Protein AF-A0A9E2I3F1-F1 (afdb_monomer)

Sequence (100 aa):
MQMKKTWKLSGSILIISVLIVAQYVLGFFVFKLPGIKAIQWLGWGVWLLSLFFAFAPMIILRKAGGVPKGKSYIHTTKFVDTSLYALCRHPQYVAGILFN

Foldseek 3Di:
DDDPDDDDDDPVNVVVVVVVVVVVCCVPPVDPDPDDVVVVVVLVVLLVQLVCLQPVVQVQLVVPQPAPPPDGSVNRPDDDCDDPNVVDVRSNVVSVVSND

Mean predicted aligned error: 8.39 Å

Solvent-accessible surface area (backbone atoms only — not comparable to full-atom values): 5920 Å² total; per-residue (Å²): 136,85,82,82,81,80,79,79,82,52,70,66,58,56,52,52,53,51,50,54,53,48,50,52,51,41,56,71,72,67,55,77,71,92,71,62,66,68,59,55,53,50,50,51,52,41,43,55,50,13,51,48,31,51,51,52,54,51,53,48,32,40,71,62,6,61,31,56,91,95,56,60,48,85,54,44,76,42,86,63,63,60,74,69,39,56,78,36,91,54,44,54,56,53,12,54,62,49,62,109

Radius of gyration: 18.88 Å; Cα contacts (8 Å, |Δi|>4): 69; chains: 1; bounding box: 34×43×47 Å

Secondary structure (DSSP, 8-state):
----------HHHHHHHHHHHHHHHIIIII---SS-HHHHHHHHHHHHHHHHHHHHHHHHHHHHS-PPTTS-TT---S---STHHHH-S-HHHHHHHHH-

Structure (mmCIF, N/CA/C/O backbone):
data_AF-A0A9E2I3F1-F1
#
_entry.id   AF-A0A9E2I3F1-F1
#
loop_
_atom_site.group_PDB
_atom_site.id
_atom_site.type_symbol
_atom_site.label_atom_id
_atom_site.label_alt_id
_atom_site.label_comp_id
_atom_site.label_asym_id
_atom_site.label_entity_id
_atom_site.label_seq_id
_atom_site.pdbx_PDB_ins_code
_atom_site.Cartn_x
_atom_site.Cartn_y
_atom_site.Cartn_z
_atom_site.occupancy
_atom_site.B_iso_or_equiv
_atom_site.auth_seq_id
_atom_site.auth_comp_id
_atom_site.auth_asym_id
_atom_site.auth_atom_id
_atom_site.pdbx_PDB_model_num
ATOM 1 N N . MET A 1 1 ? -15.880 19.671 25.145 1.00 43.50 1 MET A N 1
ATOM 2 C CA . MET A 1 1 ? -15.322 20.824 24.405 1.00 43.50 1 MET A CA 1
ATOM 3 C C . MET A 1 1 ? -14.428 20.289 23.286 1.00 43.50 1 MET A C 1
ATOM 5 O O . MET A 1 1 ? -13.356 19.776 23.566 1.00 43.50 1 MET A O 1
ATOM 9 N N . GLN A 1 2 ? -14.917 20.253 22.041 1.00 49.69 2 GLN A N 1
ATOM 10 C CA . GLN A 1 2 ? -14.159 19.746 20.885 1.00 49.69 2 GLN A CA 1
ATOM 11 C C . GLN A 1 2 ? -13.280 20.884 20.345 1.00 49.69 2 GLN A C 1
ATOM 13 O O . GLN A 1 2 ? -13.801 21.858 19.805 1.00 49.69 2 GLN A O 1
ATOM 18 N N . MET A 1 3 ? -11.961 20.791 20.521 1.00 48.09 3 MET A N 1
ATOM 19 C CA . MET A 1 3 ? -11.010 21.742 19.938 1.00 48.09 3 MET A CA 1
ATOM 20 C C . MET A 1 3 ? -11.095 21.694 18.406 1.00 48.09 3 MET A C 1
ATOM 22 O O . MET A 1 3 ? -10.713 20.698 17.789 1.00 48.09 3 MET A O 1
ATOM 26 N N . LYS A 1 4 ? -11.559 22.777 17.771 1.00 54.31 4 LYS A N 1
ATOM 27 C CA . LYS A 1 4 ? -11.421 22.961 16.320 1.00 54.31 4 LYS A CA 1
ATOM 28 C C . LYS A 1 4 ? -9.937 23.144 15.995 1.00 54.31 4 LYS A C 1
ATOM 30 O O . LYS A 1 4 ? -9.368 24.202 16.241 1.00 54.31 4 LYS A O 1
ATOM 35 N N . LYS A 1 5 ? -9.311 22.100 15.452 1.00 62.69 5 LYS A N 1
ATOM 36 C CA . LYS A 1 5 ? -7.925 22.131 14.972 1.00 62.69 5 LYS A CA 1
ATOM 37 C C . LYS A 1 5 ? -7.856 22.999 13.711 1.00 62.69 5 LYS A C 1
ATOM 39 O O . LYS A 1 5 ? -8.304 22.580 12.646 1.00 62.69 5 LYS A O 1
ATOM 44 N N . THR A 1 6 ? -7.334 24.216 13.831 1.00 59.28 6 THR A N 1
ATOM 45 C CA . THR A 1 6 ? -7.084 25.106 12.694 1.00 59.28 6 THR A CA 1
ATOM 46 C C . THR A 1 6 ? -5.786 24.680 12.014 1.00 59.28 6 THR A C 1
ATOM 48 O O . THR A 1 6 ? -4.682 24.944 12.483 1.00 59.28 6 THR A O 1
ATOM 51 N N . TRP A 1 7 ? -5.910 23.946 10.912 1.00 64.38 7 TRP A N 1
ATOM 52 C CA . TRP A 1 7 ? -4.763 23.575 10.092 1.00 64.38 7 TRP A CA 1
ATOM 53 C C . TRP A 1 7 ? -4.275 24.819 9.347 1.00 64.38 7 TRP A C 1
ATOM 55 O O . TRP A 1 7 ? -4.886 25.240 8.368 1.00 64.38 7 TRP A O 1
ATOM 65 N N . LYS A 1 8 ? -3.183 25.433 9.814 1.00 67.25 8 LYS A N 1
ATOM 66 C CA . LYS A 1 8 ? -2.469 26.434 9.017 1.00 67.25 8 LYS A CA 1
ATOM 67 C C . LYS A 1 8 ? -1.780 25.702 7.865 1.00 67.25 8 LYS A C 1
ATOM 69 O O . LYS A 1 8 ? -0.787 25.011 8.081 1.00 67.25 8 LYS A O 1
ATOM 74 N N . LEU A 1 9 ? -2.327 25.822 6.657 1.00 67.44 9 LEU A N 1
ATOM 75 C CA .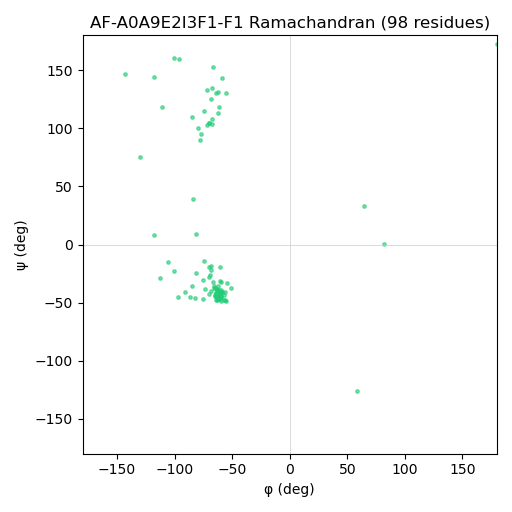 LEU A 1 9 ? -1.649 25.376 5.444 1.00 67.44 9 LEU A CA 1
ATOM 76 C C . LEU A 1 9 ? -0.428 26.269 5.219 1.00 67.44 9 LEU A C 1
ATOM 78 O O . LEU A 1 9 ? -0.557 27.443 4.885 1.00 67.44 9 LEU A O 1
ATOM 82 N N . SER A 1 10 ? 0.760 25.715 5.442 1.00 81.69 10 SER A N 1
ATOM 83 C CA . SER A 1 10 ? 2.008 26.374 5.068 1.00 81.69 10 SER A CA 1
ATOM 84 C C . SER A 1 10 ? 2.157 26.335 3.547 1.00 81.69 10 SER A C 1
ATOM 86 O O . SER A 1 10 ? 1.984 25.274 2.943 1.00 81.69 10 SER A O 1
ATOM 88 N N . GLY A 1 11 ? 2.503 27.466 2.923 1.00 86.56 11 GLY A N 1
ATOM 89 C CA . GLY A 1 11 ? 2.758 27.534 1.478 1.00 86.56 11 GLY A CA 1
ATOM 90 C C . GLY A 1 11 ? 3.813 26.519 1.023 1.00 86.56 11 GLY A C 1
ATOM 91 O O . GLY A 1 11 ? 3.665 25.903 -0.029 1.00 86.56 11 GLY A O 1
ATOM 92 N N . SER A 1 12 ? 4.803 26.233 1.872 1.00 85.50 12 SER A N 1
ATOM 93 C CA . SER A 1 12 ? 5.824 25.212 1.616 1.00 85.50 12 SER A CA 1
ATOM 94 C C . SE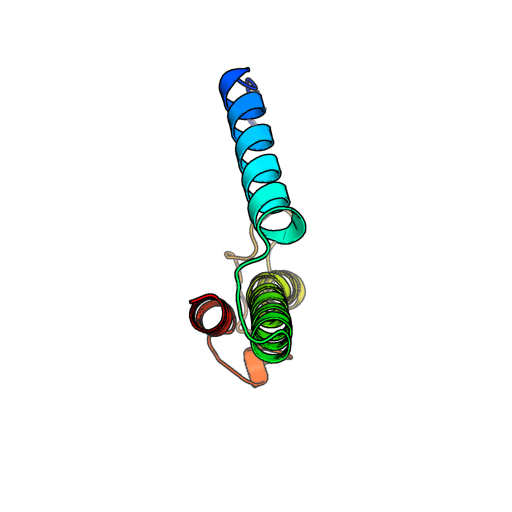R A 1 12 ? 5.240 23.798 1.493 1.00 85.50 12 SER A C 1
ATOM 96 O O . SER A 1 12 ? 5.703 23.022 0.665 1.00 85.50 12 SER A O 1
ATOM 98 N N . ILE A 1 13 ? 4.198 23.458 2.265 1.00 89.62 13 ILE A N 1
ATOM 99 C CA . ILE A 1 13 ? 3.547 22.133 2.206 1.00 89.62 13 ILE A CA 1
ATOM 100 C C . ILE A 1 13 ? 2.815 21.957 0.874 1.00 89.62 13 ILE A C 1
ATOM 102 O O . ILE A 1 13 ? 2.868 20.881 0.277 1.00 89.62 13 ILE A O 1
ATOM 106 N N . LEU A 1 14 ? 2.153 23.011 0.392 1.00 89.44 14 LEU A N 1
ATOM 107 C CA . LEU A 1 1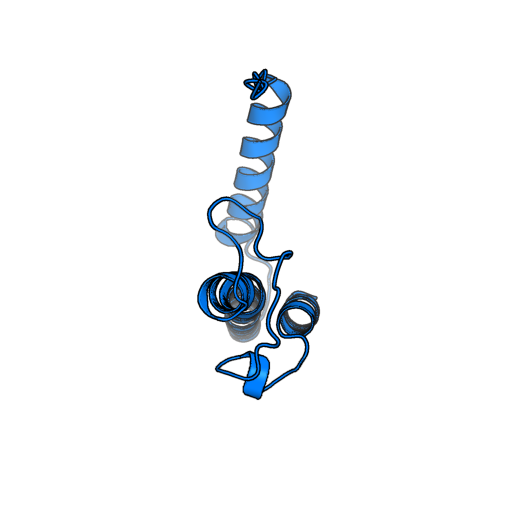4 ? 1.478 22.985 -0.905 1.00 89.44 14 LEU A CA 1
ATOM 108 C C . LEU A 1 14 ? 2.484 22.807 -2.044 1.00 89.44 14 LEU A C 1
ATOM 110 O O . LEU A 1 14 ? 2.283 21.944 -2.895 1.00 89.44 14 LEU A O 1
ATOM 114 N N . ILE A 1 15 ? 3.592 23.552 -2.011 1.00 94.31 15 ILE A N 1
ATOM 115 C CA . ILE A 1 15 ? 4.660 23.443 -3.013 1.00 94.31 15 ILE A CA 1
ATOM 116 C C . ILE A 1 15 ? 5.241 22.023 -3.029 1.00 94.31 15 ILE A C 1
ATOM 118 O O . ILE A 1 15 ? 5.303 21.407 -4.089 1.00 94.31 15 ILE A O 1
ATOM 122 N N . ILE A 1 16 ? 5.591 21.463 -1.866 1.00 94.06 16 ILE A N 1
ATOM 123 C CA . ILE A 1 16 ? 6.125 20.093 -1.772 1.00 94.06 16 ILE A CA 1
ATOM 124 C C . ILE A 1 16 ? 5.114 19.065 -2.297 1.00 94.06 16 ILE A C 1
ATOM 126 O O . ILE A 1 16 ? 5.491 18.163 -3.041 1.00 94.06 16 ILE A O 1
ATOM 130 N N . SER A 1 17 ? 3.828 19.214 -1.966 1.00 90.50 17 SER A N 1
ATOM 131 C CA . SER A 1 17 ? 2.782 18.295 -2.440 1.00 90.50 17 SER A CA 1
ATOM 132 C C . SER A 1 17 ? 2.678 18.298 -3.967 1.00 90.50 17 SER A C 1
ATOM 134 O O . SER A 1 17 ? 2.609 17.237 -4.583 1.00 90.50 17 SER A O 1
ATOM 136 N N . VAL A 1 18 ? 2.722 19.483 -4.586 1.00 94.81 18 VAL A N 1
ATOM 137 C CA . VAL A 1 18 ? 2.707 19.628 -6.049 1.00 94.81 18 VAL A CA 1
ATOM 138 C C . VAL A 1 18 ? 3.965 19.026 -6.674 1.00 94.81 18 VAL A C 1
ATOM 140 O O . VAL A 1 18 ? 3.857 18.303 -7.662 1.00 94.81 18 VAL A O 1
ATOM 143 N N . LEU A 1 19 ? 5.142 19.268 -6.091 1.00 95.38 19 LEU A N 1
ATOM 144 C CA . LEU A 1 19 ? 6.405 18.717 -6.591 1.00 95.38 19 LEU A CA 1
ATOM 145 C C . LEU A 1 19 ? 6.434 17.185 -6.537 1.00 95.38 19 LEU A C 1
ATOM 147 O O . LEU A 1 19 ? 6.889 16.562 -7.493 1.00 95.38 19 LEU A O 1
ATOM 151 N N . ILE A 1 20 ? 5.896 16.570 -5.479 1.00 94.19 20 ILE A N 1
ATOM 152 C CA . ILE A 1 20 ? 5.779 15.106 -5.375 1.00 94.19 20 ILE A CA 1
ATOM 153 C C . ILE A 1 20 ? 4.883 14.555 -6.488 1.00 94.19 20 ILE A C 1
ATOM 155 O O . ILE A 1 20 ? 5.248 13.592 -7.163 1.00 94.19 20 ILE A O 1
ATOM 159 N N . VAL A 1 21 ? 3.721 15.174 -6.719 1.00 91.69 21 VAL A N 1
ATOM 160 C CA . VAL A 1 21 ? 2.817 14.756 -7.802 1.00 91.69 21 VAL A CA 1
ATOM 161 C C . VAL A 1 21 ? 3.502 14.912 -9.162 1.00 91.69 21 VAL A C 1
ATOM 163 O O . VAL A 1 21 ? 3.460 13.989 -9.975 1.00 91.69 21 VAL A O 1
ATOM 166 N N . ALA A 1 22 ? 4.186 16.034 -9.393 1.00 92.88 22 ALA A N 1
ATOM 167 C CA . ALA A 1 22 ? 4.937 16.272 -10.621 1.00 92.88 22 ALA A CA 1
ATOM 168 C C . ALA A 1 22 ? 6.047 15.228 -10.830 1.00 92.88 22 ALA A C 1
ATOM 170 O O . ALA A 1 22 ? 6.195 14.720 -11.938 1.00 92.88 22 ALA A O 1
ATOM 171 N N . GLN A 1 23 ? 6.776 14.846 -9.777 1.00 90.81 23 GLN A N 1
ATOM 172 C CA . GLN A 1 23 ? 7.810 13.811 -9.840 1.00 90.81 23 GLN A CA 1
ATOM 173 C C . GLN A 1 23 ? 7.242 12.461 -10.297 1.00 90.81 23 GLN A C 1
ATOM 175 O O . GLN A 1 23 ? 7.822 11.833 -11.183 1.00 90.81 23 GLN A O 1
ATOM 180 N N . TYR A 1 24 ? 6.101 12.030 -9.749 1.00 87.12 24 TYR A N 1
ATOM 181 C CA . TYR A 1 24 ? 5.443 10.802 -10.202 1.00 87.12 24 TYR A CA 1
ATOM 182 C C . TYR A 1 24 ? 5.006 10.906 -11.666 1.00 87.12 24 TYR A C 1
ATOM 184 O O . TYR A 1 24 ? 5.293 10.005 -12.450 1.00 87.12 24 TYR A O 1
ATOM 192 N N . VAL A 1 25 ? 4.380 12.015 -12.074 1.00 86.94 25 VAL A N 1
ATOM 193 C CA . VAL A 1 25 ? 3.952 12.215 -13.471 1.00 86.94 25 VAL A CA 1
ATOM 194 C C . VAL A 1 25 ? 5.145 12.165 -14.432 1.00 86.94 25 VAL A C 1
ATOM 196 O O . VAL A 1 25 ? 5.089 11.476 -15.450 1.00 86.94 25 VAL A O 1
ATOM 199 N N . LEU A 1 26 ? 6.247 12.838 -14.101 1.00 87.00 26 LEU A N 1
ATOM 200 C CA . LEU A 1 26 ? 7.467 12.809 -14.909 1.00 87.00 26 LEU A CA 1
ATOM 201 C C . LEU A 1 26 ? 8.057 11.395 -14.981 1.00 87.00 26 LEU A C 1
ATOM 203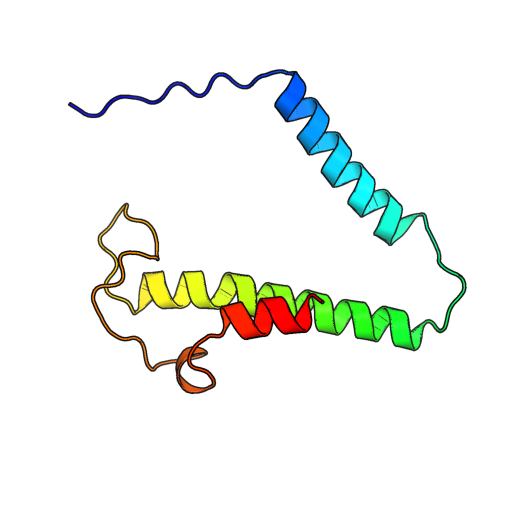 O O . LEU A 1 26 ? 8.361 10.915 -16.075 1.00 87.00 26 LEU A O 1
ATOM 207 N N . GLY A 1 27 ? 8.173 10.717 -13.836 1.00 82.00 27 GLY A N 1
ATOM 208 C CA . GLY A 1 27 ? 8.686 9.349 -13.745 1.00 82.00 27 GLY A CA 1
ATOM 209 C C . GLY A 1 27 ? 7.868 8.343 -14.555 1.00 82.00 27 GLY A C 1
ATOM 210 O O . GLY A 1 27 ? 8.444 7.478 -15.206 1.00 82.00 27 GLY A O 1
ATOM 211 N N . PHE A 1 28 ? 6.541 8.480 -14.563 1.00 74.88 28 PHE A N 1
ATOM 212 C CA . PHE A 1 28 ? 5.649 7.537 -15.240 1.00 74.88 28 PHE A CA 1
ATOM 213 C C . PHE A 1 28 ? 5.451 7.816 -16.735 1.00 74.88 28 PHE A C 1
ATOM 215 O O . PHE A 1 28 ? 5.307 6.867 -17.504 1.00 74.88 28 PHE A O 1
ATOM 222 N N . PHE A 1 29 ? 5.421 9.084 -17.162 1.00 78.44 29 PHE A N 1
ATOM 223 C CA . PHE A 1 29 ? 5.019 9.440 -18.533 1.00 78.44 29 PHE A CA 1
ATOM 224 C C . PHE A 1 29 ? 6.146 10.006 -19.400 1.00 78.44 29 PHE A C 1
ATOM 226 O O . PHE A 1 29 ? 6.112 9.843 -20.622 1.00 78.44 29 PHE A O 1
ATOM 233 N N . VAL A 1 30 ? 7.136 10.670 -18.799 1.00 78.31 30 VAL A N 1
ATOM 234 C CA . VAL A 1 30 ? 8.202 11.359 -19.545 1.00 78.31 30 VAL A CA 1
ATOM 235 C C . VAL A 1 30 ? 9.447 10.488 -19.642 1.00 78.31 30 VAL A C 1
ATOM 237 O O . VAL A 1 30 ? 10.012 10.331 -20.726 1.00 78.31 30 VAL A O 1
ATOM 240 N N . PHE A 1 31 ? 9.846 9.861 -18.536 1.00 73.12 31 PHE A N 1
ATOM 241 C CA . PHE A 1 31 ? 10.991 8.959 -18.524 1.00 73.12 31 PHE A CA 1
ATOM 242 C C . PHE A 1 31 ? 10.621 7.595 -19.116 1.00 73.12 31 PHE A C 1
ATOM 244 O O . PHE A 1 31 ? 10.214 6.666 -18.425 1.00 73.12 31 PHE A O 1
ATOM 251 N N . LYS A 1 32 ? 10.801 7.452 -20.433 1.00 70.25 32 LYS A N 1
ATOM 252 C CA . LYS A 1 32 ? 10.764 6.143 -21.092 1.00 70.25 32 LYS A CA 1
ATOM 253 C C . LYS A 1 32 ? 12.082 5.427 -20.826 1.00 70.25 32 LYS A C 1
ATOM 255 O O . LYS A 1 32 ? 13.060 5.654 -21.535 1.00 70.25 32 LYS A O 1
ATOM 260 N N . LEU A 1 33 ? 12.122 4.576 -19.801 1.00 67.12 33 LEU A N 1
ATOM 261 C CA . LEU A 1 33 ? 13.289 3.725 -19.589 1.00 67.12 33 LEU A CA 1
ATOM 262 C C . LEU A 1 33 ? 13.458 2.784 -20.798 1.00 67.12 33 LEU A C 1
ATOM 264 O O . LEU A 1 33 ? 12.477 2.144 -21.202 1.00 67.12 33 LEU A O 1
ATOM 268 N N . PRO A 1 34 ? 14.670 2.670 -21.375 1.00 71.81 34 PRO A N 1
ATOM 269 C CA . PRO A 1 34 ? 14.955 1.642 -22.365 1.00 71.81 34 PRO A CA 1
ATOM 270 C C . PRO A 1 34 ? 14.762 0.275 -21.701 1.00 71.81 34 PRO A C 1
ATOM 272 O O . PRO A 1 34 ? 15.402 -0.041 -20.702 1.00 71.81 34 PRO A O 1
ATOM 275 N N . GLY A 1 35 ? 13.824 -0.521 -22.210 1.00 75.31 35 GLY A N 1
ATOM 276 C CA . GLY A 1 35 ? 13.469 -1.784 -21.579 1.00 75.31 35 GLY A CA 1
ATOM 277 C C . GLY A 1 35 ? 12.373 -2.543 -22.313 1.00 75.31 35 GLY A C 1
ATOM 278 O O . GLY A 1 35 ? 11.759 -2.059 -23.267 1.00 75.31 35 GLY A O 1
ATOM 279 N N . ILE A 1 36 ? 12.129 -3.766 -21.852 1.00 85.62 36 ILE A N 1
ATOM 280 C CA . ILE A 1 36 ? 11.118 -4.656 -22.416 1.00 85.62 36 ILE A CA 1
ATOM 281 C C . ILE A 1 36 ? 9.735 -4.154 -21.986 1.00 85.62 36 ILE A C 1
ATOM 283 O O . ILE A 1 36 ? 9.384 -4.213 -20.807 1.00 85.62 36 ILE A O 1
ATOM 287 N N . LYS A 1 37 ? 8.922 -3.707 -22.954 1.00 84.81 37 LYS A N 1
ATOM 288 C CA . LYS A 1 37 ? 7.559 -3.189 -22.715 1.00 84.81 37 LYS A CA 1
ATOM 289 C C . LYS A 1 37 ? 6.698 -4.142 -21.877 1.00 84.81 37 LYS A C 1
ATOM 291 O O . LYS A 1 37 ? 5.935 -3.689 -21.035 1.00 84.81 37 LYS A O 1
ATOM 296 N N . ALA A 1 38 ? 6.834 -5.454 -22.080 1.00 86.62 38 ALA A N 1
ATOM 297 C CA . ALA A 1 38 ? 6.081 -6.460 -21.328 1.00 86.62 38 ALA A CA 1
ATOM 298 C C . ALA A 1 38 ? 6.368 -6.411 -19.815 1.00 86.62 38 ALA A C 1
ATOM 300 O O . ALA A 1 38 ? 5.438 -6.463 -19.016 1.00 86.62 38 ALA A O 1
ATOM 301 N N . ILE A 1 39 ? 7.634 -6.237 -19.422 1.00 87.94 39 ILE A N 1
ATOM 302 C CA . ILE A 1 39 ? 8.032 -6.132 -18.010 1.00 87.94 39 ILE A CA 1
ATOM 303 C C . ILE A 1 39 ? 7.460 -4.854 -17.388 1.00 87.94 39 ILE A C 1
ATOM 305 O O . ILE A 1 39 ? 6.996 -4.880 -16.254 1.00 87.94 39 ILE A O 1
ATOM 309 N N . GLN A 1 40 ? 7.421 -3.753 -18.144 1.00 84.31 40 GLN A N 1
ATOM 310 C CA . GLN A 1 40 ? 6.826 -2.497 -17.676 1.00 84.31 40 GLN A CA 1
ATOM 311 C C . GLN A 1 40 ? 5.328 -2.660 -17.386 1.00 84.31 40 GLN A C 1
ATOM 313 O O . GLN A 1 40 ? 4.867 -2.265 -16.318 1.00 84.31 40 GLN A O 1
ATOM 318 N N . TRP A 1 41 ? 4.570 -3.288 -18.291 1.00 86.19 41 TRP A N 1
ATOM 319 C CA . TRP A 1 41 ? 3.144 -3.562 -18.072 1.00 86.19 41 TRP A CA 1
ATOM 320 C C . TRP A 1 41 ? 2.892 -4.531 -16.911 1.00 86.19 41 TRP A C 1
ATOM 322 O O . TRP A 1 41 ? 1.943 -4.330 -16.153 1.00 86.19 41 TRP A O 1
ATOM 332 N N . LEU A 1 42 ? 3.748 -5.543 -16.727 1.00 90.94 42 LEU A N 1
ATOM 333 C CA . LEU A 1 42 ? 3.681 -6.429 -15.561 1.00 90.94 42 LEU A CA 1
ATOM 334 C C . LEU A 1 42 ? 3.927 -5.665 -14.257 1.00 90.94 42 LEU A C 1
ATOM 336 O O . LEU A 1 42 ? 3.155 -5.823 -13.315 1.00 90.94 42 LEU A O 1
ATOM 340 N N . GLY A 1 43 ? 4.937 -4.792 -14.225 1.00 88.62 43 GLY A N 1
ATOM 341 C CA . GLY A 1 43 ? 5.200 -3.917 -13.082 1.00 88.62 43 GLY A CA 1
ATOM 342 C C . GLY A 1 43 ? 3.996 -3.036 -12.744 1.00 88.62 43 GLY A C 1
ATOM 343 O O . GLY A 1 43 ? 3.596 -2.963 -11.586 1.00 88.62 43 GLY A O 1
ATOM 344 N N . TRP A 1 44 ? 3.343 -2.453 -13.753 1.00 87.62 44 TRP A N 1
ATOM 345 C CA . TRP A 1 44 ? 2.095 -1.705 -13.566 1.00 87.62 44 TRP A CA 1
ATOM 346 C C . TRP A 1 44 ? 0.967 -2.557 -12.980 1.00 87.62 44 TRP A C 1
ATOM 348 O O . TRP A 1 44 ? 0.266 -2.106 -12.072 1.00 87.62 44 TRP A O 1
ATOM 358 N N . GLY A 1 45 ? 0.797 -3.787 -13.469 1.00 92.62 45 GLY A N 1
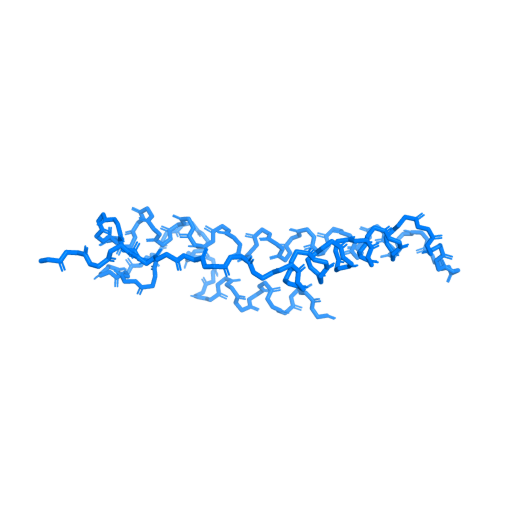ATOM 359 C CA . GLY A 1 45 ? -0.197 -4.719 -12.939 1.00 92.62 45 GLY A CA 1
ATOM 360 C C . GLY A 1 45 ? 0.048 -5.051 -11.466 1.00 92.62 45 GLY A C 1
ATOM 361 O O . GLY A 1 45 ? -0.871 -4.964 -10.651 1.00 92.62 45 GLY A O 1
ATOM 362 N N . VAL A 1 46 ? 1.296 -5.364 -11.111 1.00 93.62 46 VAL A N 1
ATOM 363 C CA . VAL A 1 46 ? 1.707 -5.661 -9.730 1.00 93.62 46 VAL A CA 1
ATOM 364 C C . VAL A 1 46 ? 1.537 -4.436 -8.826 1.00 93.62 46 VAL A C 1
ATOM 366 O O . VAL A 1 46 ? 0.996 -4.552 -7.726 1.00 93.62 46 VAL A O 1
ATOM 369 N N . TRP A 1 47 ? 1.898 -3.247 -9.307 1.00 91.56 47 TRP A N 1
ATOM 370 C CA . TRP A 1 47 ? 1.750 -2.000 -8.560 1.00 91.56 47 TRP A CA 1
ATOM 371 C C . TRP A 1 47 ? 0.279 -1.653 -8.278 1.00 91.56 47 TRP A C 1
ATOM 373 O O . TRP A 1 47 ? -0.082 -1.325 -7.146 1.00 91.56 47 TRP A O 1
ATOM 383 N N . LEU A 1 48 ? -0.610 -1.795 -9.269 1.00 92.81 48 LEU A N 1
ATOM 384 C CA . LEU A 1 48 ? -2.055 -1.620 -9.064 1.00 92.81 48 LEU A CA 1
ATOM 385 C C . LEU A 1 48 ? -2.625 -2.655 -8.087 1.00 92.81 48 LEU A C 1
ATOM 387 O O . LEU A 1 48 ? -3.471 -2.321 -7.252 1.00 92.81 48 LEU A O 1
ATOM 391 N N . LEU A 1 49 ? -2.144 -3.898 -8.159 1.00 94.06 49 LEU A N 1
ATOM 392 C CA . LEU A 1 49 ? -2.536 -4.948 -7.226 1.00 94.06 49 LEU A CA 1
ATOM 393 C C . LEU A 1 49 ? -2.093 -4.611 -5.796 1.00 94.06 49 LEU A C 1
ATOM 395 O O . LEU A 1 49 ? -2.884 -4.751 -4.864 1.00 94.06 49 LEU A O 1
ATOM 399 N N . SER A 1 50 ? -0.876 -4.093 -5.617 1.00 93.56 50 SER A N 1
ATOM 400 C CA . SER A 1 50 ? -0.396 -3.598 -4.324 1.00 93.56 50 SER A CA 1
ATOM 401 C C . SER A 1 50 ? -1.336 -2.536 -3.742 1.00 93.56 50 SER A C 1
ATOM 403 O O . SER A 1 50 ? -1.781 -2.668 -2.599 1.00 93.56 50 SER A O 1
ATOM 405 N N . LEU A 1 51 ? -1.739 -1.535 -4.535 1.00 93.44 51 LEU A N 1
ATOM 406 C CA . LEU A 1 51 ? -2.688 -0.514 -4.077 1.00 93.44 51 LEU A CA 1
ATOM 407 C C . LEU A 1 51 ? -4.030 -1.120 -3.657 1.00 93.44 51 LEU A C 1
ATOM 409 O O . LEU A 1 51 ? -4.582 -0.736 -2.622 1.00 93.44 51 LEU A O 1
ATOM 413 N N . PHE A 1 52 ? -4.548 -2.091 -4.411 1.00 94.56 52 PHE A N 1
ATOM 414 C CA . PHE A 1 52 ? -5.773 -2.791 -4.031 1.00 94.56 52 PHE A CA 1
ATOM 415 C C . PHE A 1 52 ? -5.643 -3.435 -2.642 1.00 94.56 52 PHE A C 1
ATOM 417 O O . PHE A 1 52 ? -6.491 -3.204 -1.775 1.00 94.56 52 PHE A O 1
ATOM 424 N N . PHE A 1 53 ? -4.548 -4.157 -2.389 1.00 93.88 53 PHE A N 1
ATOM 425 C CA . PHE A 1 53 ? -4.264 -4.752 -1.080 1.00 93.88 53 PHE A CA 1
ATOM 426 C C . PHE A 1 53 ? -3.958 -3.716 0.014 1.00 93.88 53 PHE A C 1
ATOM 428 O O . PHE A 1 53 ? -4.144 -4.015 1.191 1.00 93.88 53 PHE A O 1
ATOM 435 N N . ALA A 1 54 ? -3.537 -2.497 -0.325 1.00 92.06 54 ALA A N 1
ATOM 436 C CA . ALA A 1 54 ? -3.333 -1.429 0.652 1.00 92.06 54 ALA A CA 1
ATOM 437 C C . ALA A 1 54 ? -4.669 -0.825 1.124 1.00 92.06 54 ALA A C 1
ATOM 439 O O . ALA A 1 54 ? -4.894 -0.656 2.329 1.00 92.06 54 ALA A O 1
ATOM 440 N N . PHE A 1 55 ? -5.575 -0.520 0.186 1.00 93.62 55 PHE A N 1
ATOM 441 C CA . PHE A 1 55 ? -6.808 0.224 0.466 1.00 93.62 55 PHE A CA 1
ATOM 442 C C . PHE A 1 55 ? -8.012 -0.651 0.815 1.00 93.62 55 PHE A C 1
ATOM 444 O O . PHE A 1 55 ? -8.766 -0.315 1.735 1.00 93.62 55 PHE A O 1
ATOM 451 N N . ALA A 1 56 ? -8.208 -1.774 0.123 1.00 92.88 56 ALA A N 1
ATOM 452 C CA . ALA A 1 56 ? -9.369 -2.634 0.341 1.00 92.88 56 ALA A CA 1
ATOM 453 C C . ALA A 1 56 ? -9.516 -3.121 1.803 1.00 92.88 56 ALA A C 1
ATOM 455 O O . ALA A 1 56 ? -10.631 -3.057 2.335 1.00 92.88 56 ALA A O 1
ATOM 456 N N . PRO A 1 57 ? -8.443 -3.510 2.522 1.00 90.75 57 PRO A N 1
ATOM 457 C CA . PRO A 1 57 ? -8.557 -3.959 3.909 1.00 90.75 57 PRO A CA 1
ATOM 458 C C . PRO A 1 57 ? -8.994 -2.848 4.863 1.00 90.75 57 PRO A C 1
ATOM 460 O O . PRO A 1 57 ? -9.751 -3.117 5.791 1.00 90.75 57 PRO A O 1
ATOM 463 N N . MET A 1 58 ? -8.613 -1.588 4.610 1.00 91.06 58 MET A N 1
ATOM 464 C CA . MET A 1 58 ? -9.070 -0.452 5.425 1.00 91.06 58 MET A CA 1
ATOM 465 C C . MET A 1 58 ? -10.592 -0.293 5.361 1.00 91.06 58 MET A C 1
ATOM 467 O O . MET A 1 58 ? -11.243 -0.017 6.372 1.00 91.06 58 MET A O 1
ATOM 471 N N . ILE A 1 59 ? -11.175 -0.500 4.177 1.00 91.06 59 ILE A N 1
ATOM 472 C CA . ILE A 1 59 ? -12.626 -0.441 3.976 1.00 91.06 59 ILE A CA 1
ATOM 473 C C . ILE A 1 59 ? -13.301 -1.637 4.655 1.00 91.06 59 ILE A C 1
ATOM 475 O O . ILE A 1 59 ? -14.324 -1.462 5.320 1.00 91.06 59 ILE A O 1
ATOM 479 N N . ILE A 1 60 ? -12.726 -2.836 4.525 1.00 91.06 60 ILE A N 1
ATOM 480 C CA . ILE A 1 60 ? -13.268 -4.063 5.124 1.00 91.06 60 ILE A CA 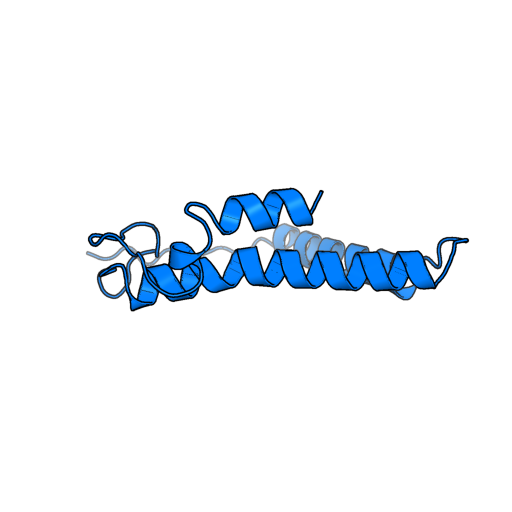1
ATOM 481 C C . ILE A 1 60 ? -13.248 -3.977 6.654 1.00 91.06 60 ILE A C 1
ATOM 483 O O . ILE A 1 60 ? -14.286 -4.193 7.275 1.00 91.06 60 ILE A O 1
ATOM 487 N N . LEU A 1 61 ? -12.131 -3.571 7.264 1.00 91.44 61 LEU A N 1
ATOM 488 C CA . LEU A 1 61 ? -12.037 -3.369 8.715 1.00 91.44 61 LEU A CA 1
ATOM 489 C C . LEU A 1 61 ? -13.044 -2.331 9.206 1.00 91.44 61 LEU A C 1
ATOM 491 O O . LEU A 1 61 ? -13.701 -2.533 10.224 1.00 91.44 61 LEU A O 1
ATOM 495 N N . ARG A 1 62 ? -13.227 -1.237 8.462 1.00 89.00 62 ARG A N 1
ATOM 496 C CA . ARG A 1 62 ? -14.197 -0.203 8.833 1.00 89.00 62 ARG A CA 1
ATOM 497 C C . ARG A 1 62 ? -15.645 -0.695 8.769 1.00 89.00 62 ARG A C 1
ATOM 499 O O . ARG A 1 62 ? -16.451 -0.263 9.588 1.00 89.00 62 ARG A O 1
ATOM 506 N N . LYS A 1 63 ? -15.983 -1.568 7.814 1.00 87.75 63 LYS A N 1
ATOM 507 C CA . LYS A 1 63 ? -17.343 -2.108 7.642 1.00 87.75 63 LYS A CA 1
ATOM 508 C C . LYS A 1 63 ? -17.639 -3.283 8.578 1.00 87.75 63 LYS A C 1
ATOM 510 O O . LYS A 1 63 ? -18.699 -3.303 9.193 1.00 87.75 63 LYS A O 1
ATOM 515 N N . ALA A 1 64 ? -16.721 -4.241 8.685 1.00 88.19 64 ALA A N 1
ATOM 516 C CA . ALA A 1 64 ? -16.932 -5.507 9.389 1.00 88.19 64 ALA A CA 1
ATOM 517 C C . ALA A 1 64 ? -16.315 -5.540 10.799 1.00 88.19 64 ALA A C 1
ATOM 519 O O . ALA A 1 64 ? -16.779 -6.279 11.660 1.00 88.19 64 ALA A O 1
ATOM 520 N N . GLY A 1 65 ? -15.312 -4.705 11.080 1.00 86.94 65 GLY A N 1
ATOM 521 C CA . GLY A 1 65 ? -14.559 -4.721 12.341 1.00 86.94 65 GLY A CA 1
ATOM 522 C C . GLY A 1 65 ? -15.224 -4.007 13.519 1.00 86.94 65 GLY A C 1
ATOM 523 O O . GLY A 1 65 ? -14.579 -3.808 14.546 1.00 86.94 65 GLY A O 1
ATOM 524 N N . GLY A 1 66 ? -16.487 -3.584 13.396 1.00 88.19 66 GLY A N 1
ATOM 525 C CA . GLY A 1 66 ? -17.216 -2.927 14.489 1.00 88.19 66 GLY A CA 1
ATOM 526 C C . GLY A 1 66 ? -16.625 -1.575 14.907 1.00 88.19 66 GLY A C 1
ATOM 527 O O . GLY A 1 66 ? -16.646 -1.232 16.089 1.00 88.19 66 GLY A O 1
ATOM 528 N N . VAL A 1 67 ? -16.060 -0.824 13.956 1.00 89.25 67 VAL A N 1
ATOM 529 C CA . VAL A 1 67 ? -15.414 0.469 14.226 1.00 89.25 67 VAL A CA 1
ATOM 530 C C . VAL A 1 67 ? -16.469 1.507 14.637 1.00 89.25 67 VAL A C 1
ATOM 532 O O . VAL A 1 67 ? -17.415 1.744 13.877 1.00 89.25 67 VAL A O 1
ATOM 535 N N . PRO A 1 68 ? -16.322 2.176 15.797 1.00 86.38 68 PRO A N 1
ATOM 536 C CA . PRO A 1 68 ? -17.250 3.224 16.211 1.00 86.38 68 PRO A CA 1
ATOM 537 C C . PRO A 1 68 ? -17.317 4.374 15.196 1.00 86.38 68 PRO A C 1
ATOM 539 O O . PRO A 1 68 ? -16.305 4.772 14.608 1.00 86.38 68 PRO A O 1
ATOM 542 N N . LYS A 1 69 ? -18.508 4.958 15.002 1.00 82.94 69 LYS A N 1
ATOM 543 C CA . LYS A 1 69 ? -18.698 6.085 14.072 1.00 82.94 69 LYS A CA 1
ATOM 544 C C . LYS A 1 69 ? -17.741 7.236 14.417 1.00 82.94 69 LYS A C 1
ATOM 546 O O . LYS A 1 69 ? -17.635 7.647 15.567 1.00 82.94 69 LYS A O 1
ATOM 551 N N . GLY A 1 70 ? -17.036 7.748 13.407 1.00 84.62 70 GLY A N 1
ATOM 552 C CA . GLY A 1 70 ? -16.071 8.844 13.560 1.00 84.62 70 GLY A CA 1
ATOM 553 C C . GLY A 1 70 ? -14.681 8.435 14.064 1.00 84.62 70 GLY A C 1
ATOM 554 O O . GLY A 1 70 ? -13.820 9.302 14.197 1.00 84.62 70 GLY A O 1
ATOM 555 N N . LYS A 1 71 ? -14.424 7.144 14.317 1.00 87.25 71 LYS A N 1
ATOM 556 C CA . LYS A 1 71 ? -13.092 6.635 14.681 1.00 87.25 71 LYS A CA 1
ATOM 557 C C . LYS A 1 71 ? -12.337 6.079 13.467 1.00 87.25 71 LYS A C 1
ATOM 559 O O . LYS A 1 71 ? -12.916 5.788 12.419 1.00 87.25 71 LYS A O 1
ATOM 564 N N . SER A 1 72 ? -11.013 5.990 13.606 1.00 87.25 72 SER A N 1
ATOM 565 C CA . SER A 1 72 ? -10.134 5.362 12.614 1.00 87.25 72 SER A CA 1
ATOM 566 C C . SER A 1 72 ? -10.387 3.853 12.529 1.00 87.25 72 SER A C 1
ATOM 568 O O . SER A 1 72 ? -10.800 3.237 13.511 1.00 87.25 72 SER A O 1
ATOM 570 N N . TYR A 1 73 ? -10.106 3.263 11.365 1.00 84.75 73 TYR A N 1
ATOM 571 C CA . TYR A 1 73 ? -10.307 1.837 11.093 1.00 84.75 73 TYR A CA 1
ATOM 572 C C . TYR A 1 73 ? -9.487 0.919 12.014 1.00 84.75 73 TYR A C 1
ATOM 574 O O . TYR A 1 73 ? -9.849 -0.235 12.174 1.00 84.75 73 TYR A O 1
ATOM 582 N N . ILE A 1 74 ? -8.430 1.436 12.648 1.00 87.38 74 ILE A N 1
ATOM 583 C CA . ILE A 1 74 ? -7.602 0.718 13.633 1.00 87.38 74 ILE A CA 1
ATOM 584 C C . ILE A 1 74 ? -8.337 0.423 14.948 1.00 87.38 74 ILE A C 1
ATOM 586 O O . ILE A 1 74 ? -7.917 -0.444 15.702 1.00 87.38 74 ILE A O 1
ATOM 590 N N . HIS A 1 75 ? -9.437 1.128 15.239 1.00 89.81 75 HIS A N 1
ATOM 591 C CA . HIS A 1 75 ? -10.268 0.874 16.421 1.00 89.81 75 HIS A CA 1
ATOM 592 C C . HIS A 1 75 ? -11.287 -0.244 16.163 1.00 89.81 75 HIS A C 1
ATOM 594 O O . HIS A 1 75 ? -12.450 -0.138 16.561 1.00 89.81 75 HIS A O 1
ATOM 600 N N . THR A 1 76 ? -10.878 -1.292 15.448 1.00 87.69 76 THR A N 1
ATOM 601 C CA . THR A 1 76 ? -11.683 -2.502 15.285 1.00 87.69 76 THR A CA 1
ATOM 602 C C . THR A 1 76 ? -11.875 -3.179 16.635 1.00 87.69 76 THR A C 1
ATOM 604 O O . THR A 1 76 ? -10.915 -3.403 17.366 1.00 87.69 76 THR A O 1
ATOM 607 N N . THR A 1 77 ? -13.119 -3.512 16.954 1.00 88.94 77 THR A N 1
ATOM 608 C CA . THR A 1 77 ? -13.512 -4.194 18.197 1.00 88.94 77 THR A CA 1
ATOM 609 C C . THR A 1 77 ? -13.870 -5.657 17.964 1.00 88.94 77 THR A C 1
ATOM 611 O O . THR A 1 77 ? -13.952 -6.433 18.911 1.00 88.94 77 THR A O 1
ATOM 614 N N . LYS A 1 78 ? -14.079 -6.038 16.701 1.00 90.06 78 LYS A N 1
ATOM 615 C CA . LYS A 1 78 ? -14.410 -7.398 16.287 1.00 90.06 78 LYS A CA 1
ATOM 616 C C . LYS A 1 78 ? -13.326 -7.952 15.383 1.00 90.06 78 LYS A C 1
ATOM 618 O O . LYS A 1 78 ? -12.765 -7.230 14.557 1.00 90.06 78 LYS A O 1
ATOM 623 N N . PHE A 1 79 ? -13.077 -9.246 15.534 1.00 88.62 79 PHE A N 1
ATOM 624 C CA . PHE A 1 79 ? -12.240 -9.988 14.609 1.00 88.62 79 PHE A CA 1
ATOM 625 C C . PHE A 1 79 ? -12.942 -10.091 13.252 1.00 88.62 79 PHE A C 1
ATOM 627 O O . PHE A 1 79 ? -14.141 -1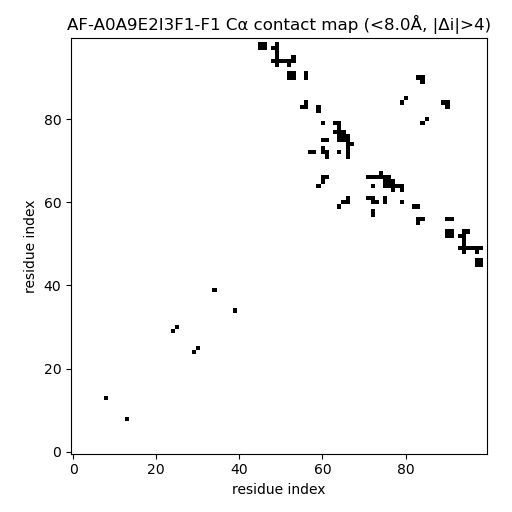0.362 13.199 1.00 88.62 79 PHE A O 1
ATOM 634 N N . VAL A 1 80 ? -12.205 -9.839 12.171 1.00 89.44 80 VAL A N 1
ATOM 635 C CA . VAL A 1 80 ? -12.722 -9.912 10.802 1.00 89.44 80 VAL A CA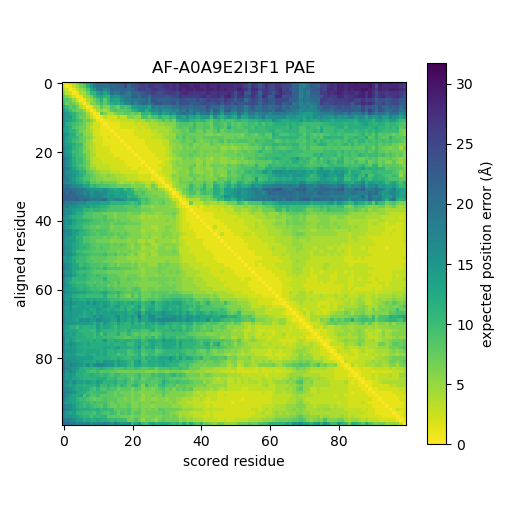 1
ATOM 636 C C . VAL A 1 80 ? -12.080 -11.103 10.111 1.00 89.44 80 VAL A C 1
ATOM 638 O O . VAL A 1 80 ? -10.865 -11.136 9.931 1.00 89.44 80 VAL A O 1
ATOM 641 N N . ASP A 1 81 ? -12.900 -12.062 9.708 1.00 90.06 81 ASP A N 1
ATOM 642 C CA . ASP A 1 81 ? -12.508 -13.299 9.029 1.00 90.06 81 ASP A CA 1
ATOM 643 C C . ASP A 1 81 ? -13.115 -13.425 7.620 1.00 90.06 81 ASP A C 1
ATOM 645 O O . ASP A 1 81 ? -12.963 -14.447 6.960 1.00 90.06 81 ASP A O 1
ATOM 649 N N . THR A 1 82 ? -13.758 -12.365 7.124 1.00 86.38 82 THR A N 1
ATOM 650 C CA . THR A 1 82 ? -14.435 -12.328 5.820 1.00 86.38 82 THR A CA 1
ATOM 651 C C . THR A 1 82 ? -13.612 -11.627 4.727 1.00 86.38 82 THR A C 1
ATOM 653 O O . THR A 1 82 ? -12.750 -10.787 5.007 1.00 86.38 82 THR A O 1
ATOM 656 N N . SER A 1 83 ? -13.942 -11.879 3.454 1.00 87.94 83 SER A N 1
ATOM 657 C CA . SER A 1 83 ? -13.339 -11.223 2.274 1.00 87.94 83 SER A CA 1
ATOM 658 C C . SER A 1 83 ? -11.813 -11.419 2.198 1.00 87.94 83 SER A C 1
ATOM 660 O O . SER A 1 83 ? -11.339 -12.548 2.245 1.00 87.94 83 SER A O 1
ATOM 662 N N . LEU A 1 84 ? -11.023 -10.342 2.085 1.00 88.69 84 LEU A N 1
ATOM 663 C CA . LEU A 1 84 ? -9.556 -10.413 2.021 1.00 88.69 84 LEU A CA 1
ATOM 664 C C . LEU A 1 84 ? -8.935 -11.053 3.271 1.00 88.69 84 LEU A C 1
ATOM 666 O O . LEU A 1 84 ? -7.922 -11.735 3.158 1.00 88.69 84 LEU A O 1
ATOM 670 N N . TYR A 1 85 ? -9.570 -10.887 4.435 1.00 88.12 85 TYR A N 1
ATOM 671 C CA . TYR A 1 85 ? -9.103 -11.480 5.689 1.00 88.12 85 TYR A CA 1
ATOM 672 C C . TYR A 1 85 ? -9.363 -12.992 5.788 1.00 88.12 85 TYR A C 1
ATOM 674 O O . TYR A 1 85 ? -8.760 -13.650 6.636 1.00 88.12 85 TYR A O 1
ATOM 682 N N . ALA A 1 86 ? -10.208 -13.545 4.907 1.00 90.44 86 ALA A N 1
ATOM 683 C CA . ALA A 1 86 ? -10.377 -14.991 4.755 1.00 90.44 86 ALA A CA 1
ATOM 684 C C . ALA A 1 86 ? -9.199 -15.626 3.998 1.00 90.44 86 ALA A C 1
ATOM 686 O O . ALA A 1 86 ? -8.851 -16.775 4.249 1.00 90.44 86 ALA A O 1
ATOM 687 N N . LEU A 1 87 ? -8.580 -14.873 3.079 1.00 90.75 87 LEU A N 1
ATOM 688 C CA . LEU A 1 87 ? -7.467 -15.348 2.253 1.00 90.75 87 LEU A CA 1
ATOM 689 C C . LEU A 1 87 ? -6.118 -15.168 2.950 1.00 90.75 87 LEU A C 1
ATOM 691 O O . LEU A 1 87 ? -5.293 -16.078 2.940 1.00 90.75 87 LEU A O 1
ATOM 695 N N . CYS A 1 88 ? -5.870 -14.006 3.561 1.00 90.38 88 CYS A N 1
ATOM 696 C CA . CYS A 1 88 ? -4.649 -13.785 4.328 1.00 90.38 88 CYS A CA 1
ATOM 697 C C . CYS A 1 88 ? -4.896 -12.933 5.577 1.00 90.38 88 CYS A C 1
ATOM 699 O O . CYS A 1 88 ? -5.727 -12.026 5.595 1.00 90.38 88 CYS A O 1
ATOM 701 N N . ARG A 1 89 ? -4.142 -13.214 6.646 1.00 88.75 89 ARG A N 1
ATOM 702 C CA . ARG A 1 89 ? -4.295 -12.524 7.939 1.00 88.75 89 ARG A CA 1
ATOM 703 C C . ARG A 1 89 ? -3.826 -11.069 7.903 1.00 88.75 89 ARG A C 1
ATOM 705 O O . ARG A 1 89 ? -4.371 -10.241 8.628 1.00 88.75 89 ARG A O 1
ATOM 712 N N . HIS A 1 90 ? -2.867 -10.748 7.032 1.00 90.38 90 HIS A N 1
ATOM 713 C CA . HIS A 1 90 ? -2.309 -9.400 6.896 1.00 90.38 90 HIS A CA 1
ATOM 714 C C . HIS A 1 90 ? -2.277 -8.927 5.434 1.00 90.38 90 HIS A C 1
ATOM 716 O O . HIS A 1 90 ? -1.205 -8.847 4.831 1.00 90.38 90 HIS A O 1
ATOM 722 N N . PRO A 1 91 ? -3.432 -8.549 4.854 1.00 91.56 91 PRO A N 1
ATOM 723 C CA . PRO A 1 91 ? -3.487 -8.091 3.465 1.00 91.56 91 PRO A CA 1
ATOM 724 C C . PRO A 1 91 ? -2.628 -6.846 3.193 1.00 91.56 91 PRO A C 1
ATOM 726 O O . PRO A 1 91 ? -2.039 -6.727 2.126 1.00 91.56 91 PRO A O 1
ATOM 729 N N . GLN A 1 92 ? -2.476 -5.953 4.176 1.00 91.44 92 GLN A N 1
ATOM 730 C CA . GLN A 1 92 ? -1.610 -4.774 4.050 1.00 91.44 92 GLN A CA 1
ATOM 731 C C . GLN A 1 92 ? -0.113 -5.124 4.006 1.00 91.44 92 GLN A C 1
ATOM 733 O O . GLN A 1 92 ? 0.661 -4.383 3.408 1.00 91.44 92 GLN A O 1
ATOM 738 N N . TYR A 1 93 ? 0.312 -6.251 4.589 1.00 93.31 93 TYR A N 1
ATOM 739 C CA . TYR A 1 93 ? 1.694 -6.722 4.434 1.00 93.31 93 TYR A CA 1
ATOM 740 C C . TYR A 1 93 ? 1.922 -7.280 3.034 1.00 93.31 93 TYR A C 1
ATOM 742 O O . TYR A 1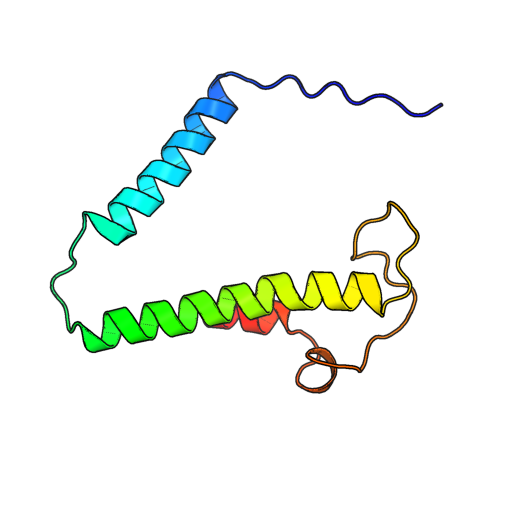 93 ? 2.948 -6.991 2.429 1.00 93.31 93 TYR A O 1
ATOM 750 N N . VAL A 1 94 ? 0.931 -7.985 2.479 1.00 92.88 94 VAL A N 1
ATOM 751 C CA . VAL A 1 94 ? 0.959 -8.406 1.071 1.00 92.88 94 VAL A CA 1
ATOM 752 C C . VAL A 1 94 ? 1.066 -7.190 0.149 1.00 92.88 94 VAL A C 1
ATOM 754 O O . VAL A 1 94 ? 1.862 -7.213 -0.781 1.00 92.88 94 VAL A O 1
ATOM 757 N N . ALA A 1 95 ? 0.354 -6.098 0.445 1.00 93.25 95 ALA A N 1
ATOM 758 C CA . ALA A 1 95 ? 0.496 -4.844 -0.296 1.00 93.25 95 ALA A CA 1
ATOM 759 C C . ALA A 1 95 ? 1.941 -4.323 -0.297 1.00 93.25 95 ALA A C 1
ATOM 761 O O . ALA A 1 95 ? 2.464 -3.986 -1.356 1.00 93.25 95 ALA A O 1
ATOM 762 N N . GLY A 1 96 ? 2.584 -4.285 0.875 1.00 89.94 96 GLY A N 1
ATOM 763 C CA . GLY A 1 96 ? 3.974 -3.847 1.016 1.00 89.94 96 GLY A CA 1
ATOM 764 C C . GLY A 1 96 ? 4.961 -4.740 0.264 1.00 89.94 96 GLY A C 1
ATOM 765 O O . GLY A 1 96 ? 5.869 -4.224 -0.377 1.00 89.94 96 GLY A O 1
ATOM 766 N N . ILE A 1 97 ? 4.745 -6.058 0.284 1.00 92.94 97 ILE A N 1
ATOM 767 C CA . ILE A 1 97 ? 5.561 -7.019 -0.472 1.00 92.94 97 ILE A CA 1
ATOM 768 C C . ILE A 1 97 ? 5.398 -6.802 -1.979 1.00 92.94 97 ILE A C 1
ATOM 770 O O . ILE A 1 97 ? 6.388 -6.775 -2.692 1.00 92.94 97 ILE A O 1
ATOM 774 N N . LEU A 1 98 ? 4.168 -6.612 -2.466 1.00 91.88 98 LEU A N 1
ATOM 775 C CA . LEU A 1 98 ? 3.902 -6.367 -3.889 1.00 91.88 98 LEU A CA 1
ATOM 776 C C . LEU A 1 98 ? 4.383 -4.989 -4.365 1.00 91.88 98 LEU A C 1
ATOM 778 O O . LEU A 1 98 ? 4.492 -4.764 -5.563 1.00 91.88 98 LEU A O 1
ATOM 782 N N . PHE A 1 99 ? 4.598 -4.043 -3.453 1.00 89.19 99 PHE A N 1
ATOM 783 C CA . PHE A 1 99 ? 5.084 -2.708 -3.797 1.00 89.19 99 PHE A CA 1
ATOM 784 C C . PHE A 1 99 ? 6.606 -2.653 -3.990 1.00 89.19 99 PHE A C 1
ATOM 786 O O . PHE A 1 99 ? 7.089 -1.721 -4.630 1.00 89.19 99 PHE A O 1
ATOM 793 N N . ASN A 1 100 ? 7.342 -3.587 -3.378 1.00 76.62 100 ASN A N 1
ATOM 794 C CA . ASN A 1 100 ? 8.806 -3.619 -3.356 1.00 76.62 100 ASN A CA 1
ATOM 795 C C . ASN A 1 100 ? 9.374 -4.208 -4.650 1.00 76.62 100 ASN A C 1
ATOM 797 O O . ASN A 1 100 ? 10.333 -3.603 -5.174 1.00 76.62 100 ASN A O 1
#

pLDDT: mean 85.36, std 10.62, range [43.5, 95.38]

Nearest PDB structures (foldseek):
  5vg9-assembly1_A  TM=5.097E-01  e=9.413E-01  Tribolium castaneum